Protein AF-A0A4R1QYF8-F1 (afdb_monomer_lite)

Organism: NCBI:txid1650663

Foldseek 3Di:
DPQDVVLVVVLVVQVVVDPDDPVGCLAVSVVVSCCVRVVQQWKKKWAAPLVRHGAWMQTPVGIDGDDPPPLCVVCVVQPQQSVVLLVVLQVVQAAQPDPDKDKDWVCVRAPPVCQQVGSVQVSCCVPPVFRIWMWIAHHNSSRIIMIRTHHPPVVPPPPDD

Sequence (161 aa):
MKADTACQARFFSEMSEHQILAREFFSTVLLDSLHKNFGWEKAVISYFDTKGKFLSWTSWRGILLDCKEHPYRKFAENDIVRYKIYNEAVKTGLTYFNVTPQLYKATDIITAVDYEQSAHVKFLEENFNAHYSMTLAFGINAYIQVSFLKTKSANKKSTGN

Secondary structure (DSSP, 8-state):
----HHHHHHHHHHHHS----HHHHSSHHHHHHHHHHH----EEEEEE-TT--EEEEEETTEEEE--TT-HHHHHGGG-HHHHHHHHHHHHHT--TT--S-EEEEHHHHS-HHHHTTSHHHHHHHHHHS--EEEEEEESGGG-EEEEEEE-GGGGTTSS--

Structure (mmCIF, N/CA/C/O backbone):
data_AF-A0A4R1QYF8-F1
#
_entry.id   AF-A0A4R1QYF8-F1
#
loop_
_atom_site.group_PDB
_atom_site.id
_atom_site.type_symbol
_atom_site.label_atom_id
_atom_site.label_alt_id
_atom_site.label_comp_id
_atom_site.label_asym_id
_atom_site.label_entity_id
_atom_site.label_seq_id
_atom_site.pdbx_PDB_ins_code
_atom_site.Cartn_x
_atom_site.Cartn_y
_atom_site.Cartn_z
_atom_site.occupancy
_atom_site.B_iso_or_equiv
_atom_site.auth_seq_id
_atom_site.auth_comp_id
_atom_site.auth_asym_id
_atom_site.auth_atom_id
_atom_site.pdbx_PDB_model_num
ATOM 1 N N . MET A 1 1 ? -18.131 2.351 -12.045 1.00 35.6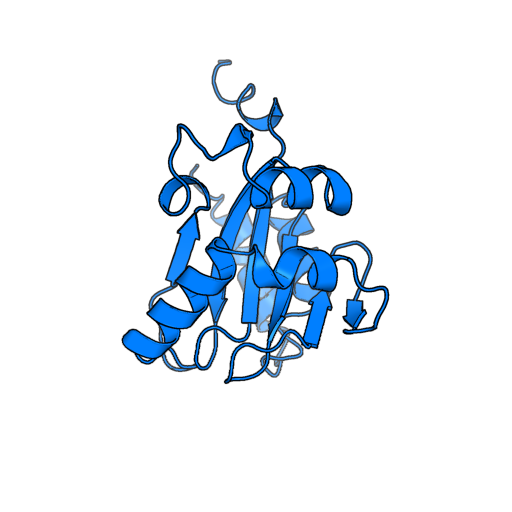6 1 MET A N 1
ATOM 2 C CA . MET A 1 1 ? -17.524 3.620 -12.502 1.00 35.66 1 MET A CA 1
ATOM 3 C C . MET A 1 1 ? -16.926 3.360 -13.878 1.00 35.66 1 MET A C 1
ATOM 5 O O . MET A 1 1 ? -15.979 2.589 -13.952 1.00 35.66 1 MET A O 1
ATOM 9 N N . LYS A 1 2 ? -17.515 3.883 -14.963 1.00 33.47 2 LYS A N 1
ATOM 10 C CA . LYS A 1 2 ? -16.852 3.883 -16.277 1.00 33.47 2 LYS A CA 1
ATOM 11 C C . LYS A 1 2 ? -15.816 5.003 -16.221 1.00 33.47 2 LYS A C 1
ATOM 13 O O . LYS A 1 2 ? -16.198 6.151 -16.033 1.00 33.47 2 LYS A O 1
ATOM 18 N N . ALA A 1 3 ? -14.534 4.660 -16.252 1.00 43.44 3 ALA A N 1
ATOM 19 C CA . ALA A 1 3 ? -13.496 5.665 -16.418 1.00 43.44 3 ALA A CA 1
ATOM 20 C C . ALA A 1 3 ? -13.699 6.336 -17.784 1.00 43.44 3 ALA A C 1
ATOM 22 O O . ALA A 1 3 ? -13.957 5.650 -18.772 1.00 43.44 3 ALA A O 1
ATOM 23 N N . ASP A 1 4 ? -13.668 7.663 -17.802 1.00 60.78 4 ASP A N 1
ATOM 24 C CA . ASP A 1 4 ? -13.917 8.467 -18.993 1.00 60.78 4 ASP A CA 1
ATOM 25 C C . ASP A 1 4 ? -12.803 8.210 -20.024 1.00 60.78 4 ASP A C 1
ATOM 27 O O . ASP A 1 4 ? -11.617 8.365 -19.719 1.00 60.78 4 ASP A O 1
ATOM 31 N N . THR A 1 5 ? -13.153 7.756 -21.229 1.00 64.44 5 THR A N 1
ATOM 32 C CA . THR A 1 5 ? -12.191 7.294 -22.247 1.00 64.44 5 THR A CA 1
ATOM 33 C C . THR A 1 5 ? -11.185 8.390 -22.621 1.00 64.44 5 THR A C 1
ATOM 35 O O . THR A 1 5 ? -10.025 8.107 -22.917 1.00 64.44 5 THR A O 1
ATOM 38 N N . ALA A 1 6 ? -11.603 9.658 -22.534 1.00 66.06 6 ALA A N 1
ATOM 39 C CA . ALA A 1 6 ? -10.751 10.820 -22.775 1.00 66.06 6 ALA A CA 1
ATOM 40 C C . ALA A 1 6 ? -9.676 11.009 -21.690 1.00 66.06 6 ALA A C 1
ATOM 42 O O . ALA A 1 6 ? -8.529 11.335 -21.992 1.00 66.06 6 ALA A O 1
ATOM 43 N N . CYS A 1 7 ? -10.032 10.761 -20.429 1.00 50.16 7 CYS A N 1
ATOM 44 C CA . CYS A 1 7 ? -9.123 10.831 -19.288 1.00 50.16 7 CYS A CA 1
ATOM 45 C C . CYS A 1 7 ? -8.037 9.747 -19.376 1.00 50.16 7 CYS A C 1
ATOM 47 O O . CYS A 1 7 ? -6.852 10.029 -19.203 1.00 50.16 7 CYS A O 1
ATOM 49 N N . GLN A 1 8 ? -8.432 8.523 -19.740 1.00 59.69 8 GLN A N 1
ATOM 50 C CA . GLN A 1 8 ? -7.490 7.431 -19.986 1.00 59.69 8 GLN A CA 1
ATOM 51 C C . GLN A 1 8 ? -6.538 7.758 -21.141 1.00 59.69 8 GLN A C 1
ATOM 53 O O . GLN A 1 8 ? -5.328 7.625 -20.983 1.00 59.69 8 GLN A O 1
ATOM 58 N N . ALA A 1 9 ? -7.062 8.231 -22.278 1.00 67.00 9 ALA A N 1
ATOM 59 C CA . ALA A 1 9 ? -6.247 8.592 -23.437 1.00 67.00 9 ALA A CA 1
ATOM 60 C C . ALA A 1 9 ? -5.231 9.700 -23.112 1.00 67.00 9 ALA A C 1
ATOM 62 O O . ALA A 1 9 ? -4.069 9.604 -23.501 1.00 67.00 9 ALA A O 1
ATOM 63 N N . ARG A 1 10 ? -5.645 10.715 -22.343 1.00 66.00 10 ARG A N 1
ATOM 64 C CA . ARG A 1 10 ? -4.761 11.796 -21.894 1.00 66.00 10 ARG A CA 1
ATOM 65 C C . ARG A 1 10 ? -3.663 11.290 -20.964 1.00 66.00 10 ARG A C 1
ATOM 67 O O . ARG A 1 10 ? -2.506 11.628 -21.181 1.00 66.00 10 ARG A O 1
ATOM 74 N N . PHE A 1 11 ? -4.010 10.456 -19.984 1.00 62.56 11 PHE A N 1
ATOM 75 C CA . PHE A 1 11 ? -3.032 9.823 -19.100 1.00 62.56 11 PHE A CA 1
ATOM 76 C C . PHE A 1 11 ? -2.001 9.013 -19.898 1.00 62.56 11 PHE A C 1
ATOM 78 O O . PHE A 1 11 ? -0.804 9.206 -19.718 1.00 62.56 11 PHE A O 1
ATOM 85 N N . PHE A 1 12 ? -2.440 8.153 -20.823 1.00 64.38 12 PHE A N 1
ATOM 86 C CA . PHE A 1 12 ? -1.517 7.359 -21.641 1.00 64.38 12 PHE A CA 1
ATOM 87 C C . PHE A 1 12 ? -0.641 8.223 -22.550 1.00 64.38 12 PHE A C 1
ATOM 89 O O . PHE A 1 12 ? 0.540 7.922 -22.685 1.00 64.38 12 PHE A O 1
ATOM 96 N N . SER A 1 13 ? -1.178 9.306 -23.121 1.00 63.56 13 SER A N 1
ATOM 97 C CA . SER A 1 13 ? -0.391 10.266 -23.903 1.00 63.56 13 SER A CA 1
ATOM 98 C C . SER A 1 13 ? 0.681 10.933 -23.039 1.00 63.56 13 SER A C 1
ATOM 100 O O . SER A 1 13 ? 1.857 10.868 -23.388 1.00 63.56 13 SER A O 1
ATOM 102 N N . GLU A 1 14 ? 0.297 11.481 -21.879 1.00 64.38 14 GLU A N 1
ATOM 103 C CA . GLU A 1 14 ? 1.219 12.111 -20.922 1.00 64.38 14 GLU A CA 1
ATOM 104 C C . GLU A 1 14 ? 2.306 11.120 -20.474 1.00 64.38 14 GLU A C 1
ATOM 106 O O . GLU A 1 14 ? 3.479 11.472 -20.440 1.00 64.38 14 GLU A O 1
ATOM 111 N N . MET A 1 15 ? 1.954 9.862 -20.194 1.00 64.69 15 MET A N 1
ATOM 112 C CA . MET A 1 15 ? 2.921 8.826 -19.814 1.00 64.69 15 MET A CA 1
ATOM 113 C C . MET A 1 15 ? 3.792 8.343 -20.985 1.00 64.69 15 MET A C 1
ATOM 115 O O . MET A 1 15 ? 4.913 7.906 -20.753 1.00 64.69 15 MET A O 1
ATOM 119 N N . SER A 1 16 ? 3.314 8.411 -22.231 1.00 58.72 16 SER A N 1
ATOM 120 C CA . SER A 1 16 ? 4.072 7.970 -23.415 1.00 58.72 16 SER A CA 1
ATOM 121 C C . SER A 1 16 ? 5.167 8.949 -23.842 1.00 58.72 16 SER A C 1
ATOM 123 O O . SER A 1 16 ? 6.197 8.526 -24.362 1.00 58.72 16 SER A O 1
ATOM 125 N N . GLU A 1 17 ? 4.977 10.246 -23.577 1.00 60.31 17 GLU A N 1
ATOM 126 C CA . GLU A 1 17 ? 5.995 11.288 -23.797 1.00 60.31 17 GLU A CA 1
ATOM 127 C C . GLU A 1 17 ? 7.201 11.120 -22.865 1.00 60.31 17 GLU A C 1
ATOM 129 O O . GLU A 1 17 ? 8.295 11.626 -23.112 1.00 60.31 17 GLU A O 1
ATOM 134 N N . HIS A 1 18 ? 7.003 10.362 -21.797 1.00 59.06 18 HIS A N 1
ATOM 135 C CA . HIS A 1 18 ? 7.962 10.112 -20.756 1.00 59.06 18 HIS A CA 1
ATOM 136 C C . HIS A 1 18 ? 8.634 8.738 -20.987 1.00 59.06 18 HIS A C 1
ATOM 138 O O . HIS A 1 18 ? 8.145 7.701 -20.541 1.00 59.06 18 HIS A O 1
ATOM 144 N N . GLN A 1 19 ? 9.781 8.693 -21.679 1.00 48.06 19 GLN A N 1
ATOM 145 C CA . GLN A 1 19 ? 10.634 7.492 -21.692 1.00 48.06 19 GLN A CA 1
ATOM 146 C C . GLN A 1 19 ? 11.305 7.338 -20.325 1.00 48.06 19 GLN A C 1
ATOM 148 O O . GLN A 1 19 ? 12.360 7.926 -20.093 1.00 48.06 19 GLN A O 1
ATOM 153 N N . ILE A 1 20 ? 10.689 6.584 -19.409 1.00 54.72 20 ILE A N 1
ATOM 154 C CA . ILE A 1 20 ? 11.172 6.510 -18.028 1.00 54.72 20 ILE A CA 1
ATOM 155 C C . ILE A 1 20 ? 11.542 5.095 -17.566 1.00 54.72 20 ILE A C 1
ATOM 157 O O . ILE A 1 20 ? 10.816 4.129 -17.794 1.00 54.72 20 ILE A O 1
ATOM 161 N N . LEU A 1 21 ? 12.653 4.981 -16.828 1.00 57.31 21 LEU A N 1
ATOM 162 C CA . LEU A 1 21 ? 12.956 3.812 -16.000 1.00 57.31 21 LEU A CA 1
ATOM 163 C C . LEU A 1 21 ? 11.883 3.633 -14.905 1.00 57.31 21 LEU A C 1
ATOM 165 O O . LEU A 1 21 ? 11.302 4.599 -14.419 1.00 57.31 21 LEU A O 1
ATOM 169 N N . ALA A 1 22 ? 11.639 2.402 -14.440 1.00 55.56 22 ALA A N 1
ATOM 170 C CA . ALA A 1 22 ? 10.560 2.106 -13.480 1.00 55.56 22 ALA A CA 1
ATOM 171 C C . ALA A 1 22 ? 10.576 2.989 -12.209 1.00 55.56 22 ALA A C 1
ATOM 173 O O . ALA A 1 22 ? 9.527 3.418 -11.740 1.00 55.56 22 ALA A O 1
ATOM 174 N N . ARG A 1 23 ? 11.763 3.322 -11.679 1.00 55.38 23 ARG A N 1
ATOM 175 C CA . ARG A 1 23 ? 11.940 4.192 -10.489 1.00 55.38 23 ARG A CA 1
ATOM 176 C C . ARG A 1 23 ? 11.431 5.628 -10.677 1.00 55.38 23 ARG A C 1
ATOM 178 O O . ARG A 1 23 ? 11.261 6.378 -9.729 1.00 55.38 23 ARG A O 1
ATOM 185 N N . GLU A 1 24 ? 11.294 6.017 -11.923 1.00 61.03 24 GLU A N 1
ATOM 186 C CA . GLU A 1 24 ? 11.178 7.385 -12.393 1.00 61.03 24 GLU A CA 1
ATOM 187 C C . GLU A 1 24 ? 9.745 7.509 -12.986 1.00 61.03 24 GLU A C 1
ATOM 189 O O . GLU A 1 24 ? 9.099 8.543 -12.815 1.00 61.03 24 GLU A O 1
ATOM 194 N N . PHE A 1 25 ? 9.167 6.394 -13.474 1.00 64.69 25 PHE A N 1
ATOM 195 C CA . PHE A 1 25 ? 7.723 6.197 -13.665 1.00 64.69 25 PHE A CA 1
ATOM 196 C C . PHE A 1 25 ? 6.937 6.230 -12.345 1.00 64.69 25 PHE A C 1
ATOM 198 O O . PHE A 1 25 ? 5.965 6.964 -12.235 1.00 64.69 25 PHE A O 1
ATOM 205 N N . PHE A 1 26 ? 7.346 5.492 -11.309 1.00 65.62 26 PHE A N 1
ATOM 206 C CA . PHE A 1 26 ? 6.633 5.452 -10.020 1.00 65.62 26 PHE A CA 1
ATOM 207 C C . PHE A 1 26 ? 6.977 6.648 -9.105 1.00 65.62 26 PHE A C 1
ATOM 209 O O . PHE A 1 26 ? 7.324 6.504 -7.935 1.00 65.62 26 PHE A O 1
ATOM 216 N N . SER A 1 27 ? 6.895 7.860 -9.635 1.00 68.31 27 SER A N 1
ATOM 217 C CA . SER A 1 27 ? 7.317 9.086 -8.952 1.00 68.31 27 SER A CA 1
ATOM 218 C C . SER A 1 27 ? 6.140 10.004 -8.610 1.00 68.31 27 SER A C 1
ATOM 220 O O . SER A 1 27 ? 4.971 9.672 -8.825 1.00 68.31 27 SER A O 1
ATOM 222 N N . THR A 1 28 ? 6.446 11.194 -8.088 1.00 67.56 28 THR A N 1
ATOM 223 C CA . THR A 1 28 ? 5.459 12.271 -7.924 1.00 67.56 28 THR A CA 1
ATOM 224 C C . THR A 1 28 ? 4.788 12.635 -9.249 1.00 67.56 28 THR A C 1
ATOM 226 O O . THR A 1 28 ? 3.611 12.956 -9.236 1.00 67.56 28 THR A O 1
ATOM 229 N N . VAL A 1 29 ? 5.466 12.474 -10.394 1.00 70.62 29 VAL A N 1
ATOM 230 C CA . VAL A 1 29 ? 4.891 12.722 -11.730 1.00 70.62 29 VAL A CA 1
ATOM 231 C C . VAL A 1 29 ? 3.693 11.811 -12.007 1.00 70.62 29 VAL A C 1
ATOM 233 O O . VAL A 1 29 ? 2.661 12.265 -12.501 1.00 70.62 29 VAL A O 1
ATOM 236 N N . LEU A 1 30 ? 3.791 10.529 -11.641 1.00 74.25 30 LEU A N 1
ATOM 237 C CA . LEU A 1 30 ? 2.667 9.602 -11.755 1.00 74.25 30 LEU A CA 1
ATOM 238 C C . LEU A 1 30 ? 1.537 9.997 -10.807 1.00 74.25 30 LEU A C 1
ATOM 240 O O . LEU A 1 30 ? 0.380 9.981 -11.215 1.00 74.25 30 LEU A O 1
ATOM 244 N N . LEU A 1 31 ? 1.851 10.371 -9.565 1.00 76.06 31 LEU A N 1
ATOM 245 C CA . LEU A 1 31 ? 0.839 10.833 -8.610 1.00 76.06 31 LEU A CA 1
ATOM 246 C C . LEU A 1 31 ? 0.109 12.083 -9.112 1.00 76.06 31 LEU A C 1
ATOM 248 O O . LEU A 1 31 ? -1.117 12.136 -9.044 1.00 76.06 31 LEU A O 1
ATOM 252 N N . ASP A 1 32 ? 0.839 13.039 -9.679 1.00 74.56 32 ASP A N 1
ATOM 253 C CA . ASP A 1 32 ? 0.286 14.273 -10.230 1.00 74.56 32 ASP A CA 1
ATOM 254 C C . ASP A 1 32 ? -0.590 13.988 -11.452 1.00 74.56 32 ASP A C 1
ATOM 256 O O . ASP A 1 32 ? -1.689 14.531 -11.568 1.00 74.56 32 ASP A O 1
ATOM 260 N N . SER A 1 33 ? -0.165 13.081 -12.338 1.00 72.62 33 SER A N 1
ATOM 261 C CA . SER A 1 33 ? -0.980 12.665 -13.481 1.00 72.62 33 SER A CA 1
ATOM 262 C C . SER A 1 33 ? -2.224 11.884 -13.039 1.00 72.62 33 SER A C 1
ATOM 264 O O . SER A 1 33 ? -3.311 12.103 -13.576 1.00 72.62 33 SER A O 1
ATOM 266 N N . LEU A 1 34 ? -2.122 11.040 -12.007 1.00 74.94 34 LEU A N 1
ATOM 267 C CA . LEU A 1 34 ? -3.271 10.348 -11.417 1.00 74.94 34 LEU A CA 1
ATOM 268 C C . LEU A 1 34 ? -4.261 11.326 -10.777 1.00 74.94 34 LEU A C 1
ATOM 270 O O . LEU A 1 34 ? -5.473 11.181 -10.947 1.00 74.94 34 LEU A O 1
ATOM 274 N N . HIS A 1 35 ? -3.759 12.338 -10.074 1.00 74.75 35 HIS A N 1
ATOM 275 C CA . HIS A 1 35 ? -4.578 13.394 -9.496 1.00 74.75 35 HIS A CA 1
ATOM 276 C C . HIS A 1 35 ? -5.273 14.219 -10.587 1.00 74.75 35 HIS A C 1
ATOM 278 O O . HIS A 1 35 ? -6.494 14.361 -10.568 1.00 74.75 35 HIS A O 1
ATOM 284 N N . LYS A 1 36 ? -4.516 14.698 -11.578 1.00 74.00 36 LYS A N 1
ATOM 285 C CA . LYS A 1 36 ? -5.002 15.547 -12.674 1.00 74.00 36 LYS A CA 1
ATOM 286 C C . LYS A 1 36 ? -6.035 14.851 -13.554 1.00 74.00 36 LYS A C 1
ATOM 288 O O . LYS A 1 36 ? -7.000 15.483 -13.976 1.00 74.00 36 LYS A O 1
ATOM 293 N N . ASN A 1 37 ? -5.823 13.572 -13.853 1.00 66.88 37 ASN A N 1
ATOM 294 C CA . ASN A 1 37 ? -6.686 12.831 -14.763 1.00 66.88 37 ASN A CA 1
ATOM 295 C C . ASN A 1 37 ? -7.847 12.166 -14.003 1.00 66.88 37 ASN A C 1
ATOM 297 O O . ASN A 1 37 ? -9.000 12.328 -14.396 1.00 66.88 37 ASN A O 1
ATOM 301 N N . PHE A 1 38 ? -7.593 11.485 -12.884 1.00 64.50 38 PHE A N 1
ATOM 302 C CA . PHE A 1 38 ? -8.607 10.666 -12.200 1.00 64.50 38 PHE A CA 1
ATOM 303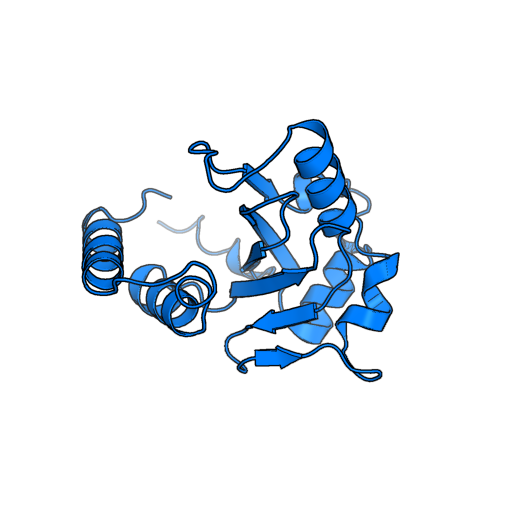 C C . PHE A 1 38 ? -9.169 11.289 -10.915 1.00 64.50 38 PHE A C 1
ATOM 305 O O . PHE A 1 38 ? -10.023 10.680 -10.267 1.00 64.50 38 PHE A O 1
ATOM 312 N N . GLY A 1 39 ? -8.709 12.482 -10.520 1.00 62.50 39 GLY A N 1
ATOM 313 C CA . GLY A 1 39 ? -9.139 13.140 -9.282 1.00 62.50 39 GLY A CA 1
ATOM 314 C C . GLY A 1 39 ? -8.715 12.383 -8.020 1.00 62.50 39 GLY A C 1
ATOM 315 O O . GLY A 1 39 ? -9.315 12.552 -6.959 1.00 62.50 39 GLY A O 1
ATOM 316 N N . TRP A 1 40 ? -7.717 11.499 -8.114 1.00 65.75 40 TRP A N 1
ATOM 317 C CA . TRP A 1 40 ? -7.233 10.724 -6.975 1.00 65.75 40 TRP A CA 1
ATOM 318 C C . TRP A 1 40 ? -6.304 11.573 -6.114 1.00 65.75 40 TRP A C 1
ATOM 320 O O . TRP A 1 40 ? -5.096 11.605 -6.304 1.00 65.75 40 TRP A O 1
ATOM 330 N N . GLU A 1 41 ? -6.896 12.271 -5.148 1.00 68.25 41 GLU A N 1
ATOM 331 C CA . GLU A 1 41 ? -6.192 13.166 -4.218 1.00 68.25 41 GLU A CA 1
ATOM 332 C C . GLU A 1 41 ? -5.230 12.444 -3.265 1.00 68.25 41 GLU A C 1
ATOM 334 O O . GLU A 1 41 ? -4.330 13.067 -2.707 1.00 68.25 41 GLU A O 1
ATOM 339 N N . LYS A 1 42 ? -5.425 11.139 -3.034 1.00 81.75 42 LYS A N 1
ATOM 340 C CA . LYS A 1 42 ? -4.694 10.388 -2.008 1.00 81.75 42 LYS A CA 1
ATOM 341 C C . LYS A 1 42 ? -4.173 9.072 -2.559 1.00 81.75 42 LYS A C 1
ATOM 343 O O . LYS A 1 42 ? -4.770 8.021 -2.347 1.00 81.75 42 LYS A O 1
ATOM 348 N N . ALA A 1 43 ? -3.056 9.137 -3.269 1.00 88.56 43 ALA A N 1
ATOM 349 C CA . ALA A 1 43 ? -2.287 7.963 -3.653 1.00 88.56 43 ALA A CA 1
ATOM 350 C C . ALA A 1 43 ? -0.908 7.983 -2.980 1.00 88.56 43 ALA A C 1
ATOM 352 O O . ALA A 1 43 ? -0.315 9.044 -2.767 1.00 88.56 43 ALA A O 1
ATOM 353 N N . VAL A 1 44 ? -0.431 6.798 -2.605 1.00 92.19 44 VAL A N 1
ATOM 354 C CA . VAL A 1 44 ? 0.859 6.587 -1.942 1.00 92.19 44 VAL A CA 1
ATOM 355 C C . VAL A 1 44 ? 1.593 5.465 -2.659 1.00 92.19 44 VAL A C 1
ATOM 357 O O . VAL A 1 44 ? 1.046 4.379 -2.834 1.00 92.19 44 VAL A O 1
ATOM 360 N N . ILE A 1 45 ? 2.829 5.723 -3.068 1.00 91.81 45 ILE A N 1
ATOM 361 C CA . ILE A 1 45 ? 3.725 4.729 -3.657 1.00 91.81 45 ILE A CA 1
ATOM 362 C C . ILE A 1 45 ? 4.683 4.278 -2.565 1.00 91.81 45 ILE A C 1
ATOM 364 O O . ILE A 1 45 ? 5.506 5.068 -2.114 1.00 91.81 45 ILE A O 1
ATOM 368 N N . SER A 1 46 ? 4.587 3.027 -2.142 1.00 93.88 46 SER A N 1
ATOM 369 C CA . SER A 1 46 ? 5.493 2.425 -1.168 1.00 93.88 46 SER A CA 1
ATOM 370 C C . SER A 1 46 ? 6.549 1.590 -1.880 1.00 93.88 46 SER A C 1
ATOM 372 O O . SER A 1 46 ? 6.230 0.785 -2.758 1.00 93.88 46 SER A O 1
ATOM 374 N N . TYR A 1 47 ? 7.798 1.771 -1.466 1.00 92.25 47 TYR A N 1
ATOM 375 C CA . TYR A 1 47 ? 8.960 1.058 -1.968 1.00 92.25 47 TYR A CA 1
ATOM 376 C C . TYR A 1 47 ? 9.536 0.142 -0.899 1.00 92.25 47 TYR A C 1
ATOM 378 O O . TYR A 1 47 ? 9.795 0.547 0.239 1.00 92.25 47 TYR A O 1
ATOM 386 N N . PHE A 1 48 ? 9.796 -1.089 -1.309 1.00 93.19 48 PHE A N 1
ATOM 387 C CA . PHE A 1 48 ? 10.433 -2.124 -0.519 1.00 93.19 48 PHE A CA 1
ATOM 388 C C . PHE A 1 48 ? 11.654 -2.670 -1.265 1.00 93.19 48 PHE A C 1
ATOM 390 O O . PHE A 1 48 ? 11.840 -2.409 -2.453 1.00 93.19 48 PHE A O 1
ATOM 397 N N . ASP A 1 49 ? 12.499 -3.435 -0.582 1.00 89.12 49 ASP A N 1
ATOM 398 C CA . ASP A 1 49 ? 13.453 -4.312 -1.255 1.00 89.12 49 ASP A CA 1
ATOM 399 C C . ASP A 1 49 ? 12.781 -5.631 -1.684 1.00 89.12 49 ASP A C 1
ATOM 401 O O . ASP A 1 49 ? 11.624 -5.911 -1.362 1.00 89.12 49 ASP A O 1
ATOM 405 N N . THR A 1 50 ? 13.513 -6.482 -2.405 1.00 84.94 50 THR A N 1
ATOM 406 C CA . THR A 1 50 ? 13.000 -7.777 -2.888 1.00 84.94 50 THR A CA 1
ATOM 407 C C . THR A 1 50 ? 12.746 -8.800 -1.776 1.00 84.94 50 THR A C 1
ATOM 409 O O . THR A 1 50 ? 12.129 -9.834 -2.036 1.00 84.94 50 THR A O 1
ATOM 412 N N . LYS A 1 51 ? 13.198 -8.516 -0.547 1.00 90.19 51 LYS A N 1
ATOM 413 C CA . LYS A 1 51 ? 12.921 -9.280 0.679 1.00 90.19 51 LYS A CA 1
ATOM 414 C C . LYS A 1 51 ? 11.781 -8.652 1.489 1.00 90.19 51 LYS A C 1
ATOM 416 O O . LYS A 1 51 ? 11.428 -9.151 2.558 1.00 90.19 51 LYS A O 1
ATOM 421 N N . GLY A 1 52 ? 11.205 -7.560 0.990 1.00 87.12 52 GLY A N 1
ATOM 422 C CA . GLY A 1 52 ? 10.078 -6.879 1.586 1.00 87.12 52 GLY A CA 1
ATOM 423 C C . GLY A 1 52 ? 10.422 -5.888 2.706 1.00 87.12 52 GLY A C 1
ATOM 424 O O . GLY A 1 52 ? 9.525 -5.437 3.418 1.00 87.12 52 GLY A O 1
ATOM 425 N N . LYS A 1 53 ? 11.691 -5.518 2.886 1.00 92.06 53 LYS A N 1
ATOM 426 C CA . LYS A 1 53 ? 12.076 -4.452 3.818 1.00 92.06 53 LYS A CA 1
ATOM 427 C C . LYS A 1 53 ? 11.638 -3.099 3.265 1.00 92.06 53 LYS A C 1
ATOM 429 O O . LYS A 1 53 ? 11.902 -2.805 2.107 1.00 92.06 53 LYS A O 1
ATOM 434 N N . PHE A 1 54 ? 11.008 -2.267 4.089 1.00 94.69 54 PHE A N 1
ATOM 435 C CA . PHE A 1 54 ? 10.614 -0.911 3.697 1.00 94.69 54 PHE A CA 1
ATOM 436 C C . PHE A 1 54 ? 11.831 -0.028 3.405 1.00 94.69 54 PHE A C 1
ATOM 438 O O . PHE A 1 54 ? 12.813 -0.066 4.148 1.00 94.69 54 PHE A O 1
ATOM 445 N N . LEU A 1 55 ? 11.750 0.759 2.331 1.00 92.25 55 LEU A N 1
ATOM 446 C CA . LEU A 1 55 ? 12.809 1.670 1.895 1.00 92.25 55 LEU A CA 1
ATOM 447 C C . LEU A 1 55 ? 12.345 3.124 1.885 1.00 92.25 55 LEU A C 1
ATOM 449 O O . LEU A 1 55 ? 13.086 4.006 2.314 1.00 92.25 55 LEU A O 1
ATOM 453 N N . SER A 1 56 ? 11.147 3.386 1.370 1.00 90.25 56 SER A N 1
ATOM 454 C CA . SER A 1 56 ? 10.584 4.732 1.292 1.00 90.25 56 SER A CA 1
ATOM 455 C C . SER A 1 56 ? 9.113 4.689 0.910 1.00 90.25 56 SER A C 1
ATOM 457 O O . SER A 1 56 ? 8.589 3.670 0.456 1.00 90.25 56 SER A O 1
ATOM 459 N N . TRP A 1 57 ? 8.450 5.832 1.032 1.00 93.25 57 TRP A N 1
ATOM 460 C CA . TRP A 1 57 ? 7.214 6.075 0.309 1.00 93.25 57 TRP A CA 1
ATOM 461 C C . TRP A 1 57 ? 7.233 7.421 -0.411 1.00 93.25 57 TRP A C 1
ATOM 463 O O . TRP A 1 57 ? 8.047 8.300 -0.128 1.00 93.25 57 TRP A O 1
ATOM 473 N N . THR A 1 58 ? 6.321 7.584 -1.355 1.00 89.19 58 THR A N 1
ATOM 474 C CA . THR A 1 58 ? 6.057 8.839 -2.054 1.00 89.19 58 THR A CA 1
ATOM 475 C C . THR A 1 58 ? 4.570 9.122 -1.968 1.00 89.19 58 THR A C 1
ATOM 477 O O . THR A 1 58 ? 3.752 8.259 -2.275 1.00 89.19 58 THR A O 1
ATOM 480 N N . SER A 1 59 ? 4.215 10.323 -1.535 1.00 88.94 59 SER A N 1
ATOM 481 C CA . SER A 1 59 ? 2.830 10.797 -1.459 1.00 88.94 59 SER A CA 1
ATOM 482 C C . SER A 1 59 ? 2.740 12.216 -2.020 1.00 88.94 59 SER A C 1
ATOM 484 O O . SER A 1 59 ? 3.748 12.787 -2.435 1.00 88.94 59 SER A O 1
ATOM 486 N N . TRP A 1 60 ? 1.561 12.835 -1.952 1.00 81.62 60 TRP A N 1
ATOM 487 C CA . TRP A 1 60 ? 1.380 14.258 -2.274 1.00 81.62 60 TRP A CA 1
ATOM 488 C C . TRP A 1 60 ? 2.212 15.203 -1.387 1.00 81.62 60 TRP A C 1
ATOM 490 O O . TRP A 1 60 ? 2.384 16.370 -1.717 1.00 81.62 60 TRP A O 1
ATOM 500 N N . ARG A 1 61 ? 2.735 14.717 -0.251 1.00 83.88 61 ARG A N 1
ATOM 501 C CA . ARG A 1 61 ? 3.669 15.460 0.615 1.00 83.88 61 ARG A CA 1
ATOM 502 C C . ARG A 1 61 ? 5.134 15.325 0.175 1.00 83.88 61 ARG A C 1
ATOM 504 O O . ARG A 1 61 ? 6.015 15.837 0.857 1.00 83.88 61 ARG A O 1
ATOM 511 N N . GLY A 1 62 ? 5.399 14.618 -0.924 1.00 82.56 62 GLY A N 1
ATOM 512 C CA . GLY A 1 62 ? 6.738 14.289 -1.403 1.00 82.56 62 GLY A CA 1
ATOM 513 C C . GLY A 1 62 ? 7.223 12.909 -0.953 1.00 82.56 62 GLY A C 1
ATOM 514 O O . GLY A 1 62 ? 6.443 12.052 -0.517 1.00 82.56 62 GLY A O 1
ATOM 515 N N . ILE A 1 63 ? 8.530 12.695 -1.108 1.00 86.56 63 ILE A N 1
ATOM 516 C CA . ILE A 1 63 ? 9.221 11.441 -0.790 1.00 86.56 63 ILE A CA 1
ATOM 517 C C . ILE A 1 63 ? 9.660 11.462 0.676 1.00 86.56 63 ILE A C 1
ATOM 519 O O . ILE A 1 63 ? 10.268 12.430 1.127 1.00 86.56 63 ILE A O 1
ATOM 523 N N . LEU A 1 64 ? 9.411 10.371 1.400 1.00 90.00 64 LEU A N 1
ATOM 524 C CA . LEU A 1 64 ? 9.963 10.141 2.735 1.00 90.00 64 LEU A CA 1
ATOM 525 C C . LEU A 1 64 ? 10.741 8.824 2.722 1.00 90.00 64 LEU A C 1
ATOM 527 O O . LEU A 1 64 ? 10.190 7.770 2.400 1.00 90.00 64 LEU A O 1
ATOM 531 N N . LEU A 1 65 ? 12.033 8.902 3.027 1.00 89.56 65 LEU A N 1
ATOM 532 C CA . LEU A 1 65 ? 12.926 7.745 3.100 1.00 89.56 65 LEU A CA 1
ATOM 533 C C . LEU A 1 65 ? 12.814 7.062 4.466 1.00 89.56 65 LEU A C 1
ATOM 535 O O . LEU A 1 65 ? 12.511 7.720 5.460 1.00 89.56 65 LEU A O 1
ATOM 539 N N . ASP A 1 66 ? 13.099 5.760 4.523 1.00 90.19 66 ASP A N 1
ATOM 540 C CA . ASP A 1 66 ? 13.150 5.016 5.781 1.00 90.19 66 ASP A CA 1
ATOM 541 C C . ASP A 1 66 ? 14.147 5.658 6.762 1.00 90.19 66 ASP A C 1
ATOM 543 O O . ASP A 1 66 ? 15.344 5.777 6.496 1.00 90.19 66 ASP A O 1
ATOM 547 N N . CYS A 1 67 ? 13.636 6.052 7.925 1.00 90.44 67 CYS A N 1
ATOM 548 C CA . CYS A 1 67 ? 14.389 6.583 9.054 1.00 90.44 67 CYS A CA 1
ATOM 549 C C . CYS A 1 67 ? 13.748 6.104 10.365 1.00 90.44 67 CYS A C 1
ATOM 551 O O . CYS A 1 67 ? 12.666 5.513 10.365 1.00 90.44 67 CYS A O 1
ATOM 553 N N . LYS A 1 68 ? 14.409 6.329 11.508 1.00 89.12 68 LYS A N 1
ATOM 554 C CA . LYS A 1 68 ? 13.919 5.846 12.814 1.00 89.12 68 LYS A CA 1
ATOM 555 C C . LYS A 1 68 ? 12.543 6.418 13.168 1.00 89.12 68 LYS A C 1
ATOM 557 O O . LYS A 1 68 ? 11.740 5.734 13.794 1.00 89.12 68 LYS A O 1
ATOM 562 N N . GLU A 1 69 ? 12.277 7.640 12.733 1.00 91.50 69 GLU A N 1
ATOM 563 C CA . GLU A 1 69 ? 11.066 8.402 13.016 1.00 91.50 69 GLU A CA 1
ATOM 564 C C . GLU A 1 69 ? 9.962 8.159 11.976 1.00 91.50 69 GLU A C 1
ATOM 566 O O . GLU A 1 69 ? 8.852 8.669 12.134 1.00 91.50 69 GLU A O 1
ATOM 571 N N . HIS A 1 70 ? 10.240 7.382 10.921 1.00 93.31 70 HIS A N 1
ATOM 572 C CA . HIS A 1 70 ? 9.293 7.171 9.835 1.00 93.31 70 HIS A CA 1
ATOM 573 C C . HIS A 1 70 ? 8.009 6.503 10.364 1.00 93.31 70 HIS A C 1
ATOM 575 O O . HIS A 1 70 ? 8.086 5.420 10.955 1.00 93.31 70 HIS A O 1
ATOM 581 N N . PRO A 1 71 ? 6.811 7.073 10.124 1.00 94.38 71 PRO A N 1
ATOM 582 C CA . PRO A 1 71 ? 5.563 6.587 10.723 1.00 94.38 71 PRO A CA 1
ATOM 583 C C . PRO A 1 71 ? 5.265 5.127 10.370 1.00 94.38 71 PRO A C 1
ATOM 585 O O . PRO A 1 71 ? 4.823 4.359 11.221 1.00 94.38 71 PRO A O 1
ATOM 588 N N . TYR A 1 72 ? 5.593 4.713 9.142 1.00 95.44 72 TYR A N 1
ATOM 589 C CA . TYR A 1 72 ? 5.435 3.325 8.711 1.00 95.44 72 TYR A CA 1
ATOM 590 C C . TYR A 1 72 ? 6.212 2.314 9.573 1.00 95.44 72 TYR A C 1
ATOM 592 O O . TYR A 1 72 ? 5.724 1.207 9.751 1.00 95.44 72 TYR A O 1
ATOM 600 N N . ARG A 1 73 ? 7.361 2.654 10.185 1.00 92.62 73 ARG A N 1
ATOM 601 C CA . ARG A 1 73 ? 8.115 1.683 11.009 1.00 92.62 73 ARG A CA 1
ATOM 602 C C . ARG A 1 73 ? 7.318 1.157 12.198 1.00 92.62 73 ARG A C 1
ATOM 604 O O . ARG A 1 73 ? 7.425 -0.019 12.515 1.00 92.62 73 ARG A O 1
ATOM 611 N N . LYS A 1 74 ? 6.511 2.012 12.833 1.00 91.94 74 LYS A N 1
ATOM 612 C CA . LYS A 1 74 ? 5.656 1.625 13.970 1.00 91.94 74 LYS A CA 1
ATOM 613 C C . LYS A 1 74 ? 4.496 0.723 13.543 1.00 91.94 74 LYS A C 1
ATOM 615 O O . LYS A 1 74 ? 3.938 0.004 14.363 1.00 91.94 74 LYS A O 1
ATOM 620 N N . PHE A 1 75 ? 4.129 0.789 12.267 1.00 95.25 75 PHE A N 1
ATOM 621 C CA . PHE A 1 75 ? 3.021 0.043 11.689 1.00 95.25 75 PHE A CA 1
ATOM 622 C C . PHE A 1 75 ? 3.468 -1.227 10.951 1.00 95.25 75 PHE A C 1
ATOM 624 O O . PHE A 1 75 ? 2.700 -2.176 10.888 1.00 95.25 75 PHE A O 1
ATOM 631 N N . ALA A 1 76 ? 4.703 -1.281 10.445 1.00 93.94 76 ALA A N 1
ATOM 632 C CA . ALA A 1 76 ? 5.180 -2.293 9.502 1.00 93.94 76 ALA A CA 1
ATOM 633 C C . ALA A 1 76 ? 4.980 -3.748 9.959 1.00 93.94 76 ALA A C 1
ATOM 635 O O . ALA A 1 76 ? 4.688 -4.608 9.130 1.00 93.94 76 ALA A O 1
ATOM 636 N N . GLU A 1 77 ? 5.122 -4.030 11.256 1.00 92.62 77 GLU A N 1
ATOM 637 C CA . GLU A 1 77 ? 4.904 -5.371 11.822 1.00 92.62 77 GLU A CA 1
ATOM 638 C C . GLU A 1 77 ? 3.419 -5.769 11.861 1.00 92.62 77 GLU A C 1
ATOM 640 O O . GLU A 1 77 ? 3.094 -6.951 11.807 1.00 92.62 77 GLU A O 1
ATOM 645 N N . ASN A 1 78 ? 2.521 -4.783 11.899 1.00 94.31 78 ASN A N 1
ATOM 646 C CA . ASN A 1 78 ? 1.069 -4.956 11.929 1.00 94.31 78 ASN A CA 1
ATOM 647 C C . ASN A 1 78 ? 0.414 -4.773 10.547 1.00 94.31 78 ASN A C 1
ATOM 649 O O . ASN A 1 78 ? -0.811 -4.867 10.431 1.00 94.31 78 ASN A O 1
ATOM 653 N N . ASP A 1 79 ? 1.199 -4.509 9.498 1.00 95.62 79 ASP A N 1
ATOM 654 C CA . ASP A 1 79 ? 0.687 -4.319 8.141 1.00 95.62 79 ASP A CA 1
ATOM 655 C C . ASP A 1 79 ? 0.380 -5.666 7.465 1.00 95.62 79 ASP A C 1
ATOM 657 O O . ASP A 1 79 ? 1.149 -6.217 6.666 1.00 95.62 79 ASP A O 1
ATOM 661 N N . ILE A 1 80 ? -0.792 -6.203 7.801 1.00 95.50 80 ILE A N 1
ATOM 662 C CA . ILE A 1 80 ? -1.309 -7.457 7.245 1.00 95.50 80 ILE A CA 1
ATOM 663 C C . ILE A 1 80 ? -1.624 -7.363 5.747 1.00 95.50 80 ILE A C 1
ATOM 665 O O . ILE A 1 80 ? -1.539 -8.372 5.043 1.00 95.50 80 ILE A O 1
ATOM 669 N N . VAL A 1 81 ? -1.935 -6.166 5.236 1.00 96.56 81 VAL A N 1
ATOM 670 C CA . VAL A 1 81 ? -2.198 -5.941 3.808 1.00 96.56 81 VAL A CA 1
ATOM 671 C C . VAL A 1 81 ? -0.899 -6.099 3.030 1.00 96.56 81 VAL A C 1
ATOM 673 O O . VAL A 1 81 ? -0.817 -6.936 2.130 1.00 96.56 81 VAL A O 1
ATOM 676 N N . ARG A 1 82 ? 0.155 -5.382 3.427 1.00 95.81 82 ARG A N 1
ATOM 677 C CA . ARG A 1 82 ? 1.480 -5.503 2.813 1.00 95.81 82 ARG A CA 1
ATOM 678 C C . ARG A 1 82 ? 2.047 -6.915 2.949 1.00 95.81 82 ARG A C 1
ATOM 680 O O . ARG A 1 82 ? 2.660 -7.409 2.002 1.00 95.81 82 ARG A O 1
ATOM 687 N N . TYR A 1 83 ? 1.839 -7.582 4.089 1.00 95.94 83 TYR A N 1
ATOM 688 C CA . TYR A 1 83 ? 2.265 -8.973 4.286 1.00 95.94 83 TYR A CA 1
ATOM 689 C C . TYR A 1 83 ? 1.598 -9.923 3.281 1.00 95.94 83 TYR A C 1
ATOM 691 O O . TYR A 1 83 ? 2.276 -10.736 2.650 1.00 95.94 83 TYR A O 1
ATOM 699 N N . LYS A 1 84 ? 0.280 -9.797 3.087 1.00 96.75 84 LYS A N 1
ATOM 700 C CA . LYS A 1 84 ? -0.479 -10.586 2.110 1.00 96.75 84 LYS A CA 1
ATOM 701 C C . LYS A 1 84 ? 0.025 -10.352 0.685 1.00 96.75 84 LYS A C 1
ATOM 703 O O . LYS A 1 84 ? 0.338 -11.323 0.000 1.00 96.75 84 LYS A O 1
ATOM 708 N N . ILE A 1 85 ? 0.172 -9.086 0.286 1.00 96.62 85 ILE A N 1
ATOM 709 C CA . ILE A 1 85 ? 0.652 -8.691 -1.048 1.00 96.62 85 ILE A CA 1
ATOM 710 C C . ILE A 1 85 ? 2.033 -9.291 -1.331 1.00 96.62 85 ILE A C 1
ATOM 712 O O . ILE A 1 85 ? 2.234 -9.917 -2.369 1.00 96.62 85 ILE A O 1
ATOM 716 N N . TYR A 1 86 ? 2.978 -9.150 -0.396 1.00 95.94 86 TYR A N 1
ATOM 717 C CA . TYR A 1 86 ? 4.333 -9.680 -0.559 1.00 95.94 86 TYR A CA 1
ATOM 718 C C . TYR A 1 86 ? 4.339 -11.207 -0.716 1.00 95.94 86 TYR A C 1
ATOM 720 O O . TYR A 1 86 ? 4.950 -11.731 -1.644 1.00 95.94 86 TYR A O 1
ATOM 728 N N . ASN A 1 87 ? 3.637 -11.934 0.156 1.00 96.00 87 ASN A N 1
ATOM 729 C CA . ASN A 1 87 ? 3.647 -13.397 0.109 1.00 96.00 87 ASN A CA 1
ATOM 730 C C . ASN A 1 87 ? 2.962 -13.956 -1.139 1.00 96.00 87 ASN A C 1
ATOM 732 O O . ASN A 1 87 ? 3.421 -14.955 -1.691 1.00 96.00 87 ASN A O 1
ATOM 736 N N . GLU A 1 88 ? 1.885 -13.325 -1.609 1.00 95.25 88 GLU A N 1
ATOM 737 C CA . GLU A 1 88 ? 1.254 -13.723 -2.868 1.00 95.25 88 GLU A CA 1
ATOM 738 C C . GLU A 1 88 ? 2.137 -13.407 -4.070 1.00 95.25 88 GLU A C 1
ATOM 740 O O . GLU A 1 88 ? 2.270 -14.249 -4.959 1.00 95.25 88 GLU A O 1
ATOM 745 N N . ALA A 1 89 ? 2.816 -12.261 -4.070 1.00 93.25 89 ALA A N 1
ATOM 746 C CA . ALA A 1 89 ? 3.774 -11.911 -5.109 1.00 93.25 89 ALA A CA 1
ATOM 747 C C . ALA A 1 89 ? 4.950 -12.901 -5.168 1.00 93.25 89 ALA A C 1
ATOM 749 O O . ALA A 1 89 ? 5.308 -13.350 -6.254 1.00 93.25 89 ALA A O 1
ATOM 750 N N . VAL A 1 90 ? 5.494 -13.316 -4.018 1.00 93.69 90 VAL A N 1
ATOM 751 C CA . VAL A 1 90 ? 6.525 -14.367 -3.941 1.00 93.69 90 VAL A CA 1
ATOM 752 C C . VAL A 1 90 ? 5.980 -15.702 -4.452 1.00 93.69 90 VAL A C 1
ATOM 754 O O . VAL A 1 90 ? 6.608 -16.349 -5.286 1.00 93.69 90 VAL A O 1
ATOM 757 N N . LYS A 1 91 ? 4.791 -16.112 -3.994 1.00 93.81 91 LYS A N 1
ATOM 758 C CA . LYS A 1 91 ? 4.173 -17.394 -4.367 1.00 93.81 91 LYS A CA 1
ATOM 759 C C . LYS A 1 91 ? 3.857 -17.485 -5.860 1.00 93.81 91 LYS A C 1
ATOM 761 O O . LYS A 1 91 ? 3.985 -18.553 -6.448 1.00 93.81 91 LYS A O 1
ATOM 766 N N . THR A 1 92 ? 3.405 -16.385 -6.454 1.00 90.38 92 THR A N 1
ATOM 767 C CA . THR A 1 92 ? 3.023 -16.313 -7.872 1.00 90.38 92 THR A CA 1
ATOM 768 C C . THR A 1 92 ? 4.190 -15.960 -8.790 1.00 90.38 92 THR A C 1
ATOM 770 O O . THR A 1 92 ? 4.015 -15.962 -10.006 1.00 90.38 92 THR A O 1
ATOM 773 N N . GLY A 1 93 ? 5.373 -15.675 -8.232 1.00 89.56 93 GLY A N 1
ATOM 774 C CA . GLY A 1 93 ? 6.541 -15.259 -9.000 1.00 89.56 93 GLY A CA 1
ATOM 775 C C . GLY A 1 93 ? 6.306 -13.941 -9.736 1.00 89.56 93 GLY A C 1
ATOM 776 O O . GLY A 1 93 ? 6.632 -13.837 -10.916 1.00 89.56 93 GLY A O 1
ATOM 777 N N . LEU A 1 94 ? 5.700 -12.950 -9.074 1.00 87.38 94 LEU A N 1
ATOM 778 C CA . LEU A 1 94 ? 5.464 -11.633 -9.664 1.00 87.38 94 LEU A CA 1
ATOM 779 C C . LEU A 1 94 ? 6.801 -10.977 -10.034 1.00 87.38 94 LEU A C 1
ATOM 781 O O . LEU A 1 94 ? 7.687 -10.829 -9.193 1.00 87.38 94 LEU A O 1
ATOM 785 N N . THR A 1 95 ? 6.922 -10.556 -11.291 1.00 84.31 95 THR A N 1
ATOM 786 C CA . THR A 1 95 ? 8.073 -9.859 -11.875 1.00 84.31 95 THR A CA 1
ATOM 787 C C . THR A 1 95 ? 7.614 -8.674 -12.732 1.00 84.31 95 THR A C 1
ATOM 789 O O . THR A 1 95 ? 6.423 -8.395 -12.865 1.00 84.31 95 THR A O 1
ATOM 792 N N . TYR A 1 96 ? 8.563 -7.979 -13.362 1.00 74.44 96 TYR A N 1
ATOM 793 C CA . TYR A 1 96 ? 8.286 -6.894 -14.311 1.00 74.44 96 TYR A CA 1
ATOM 794 C C . TYR A 1 96 ? 7.599 -7.352 -15.605 1.00 74.44 96 TYR A C 1
ATOM 796 O O . TYR A 1 96 ? 7.021 -6.526 -16.303 1.00 74.44 96 TYR A O 1
ATOM 804 N N . PHE A 1 97 ? 7.668 -8.644 -15.939 1.00 75.88 97 PHE A N 1
ATOM 805 C CA . PHE A 1 97 ? 7.079 -9.185 -17.168 1.00 75.88 97 PHE A CA 1
ATOM 806 C C . PHE A 1 97 ? 5.596 -9.538 -17.018 1.00 75.88 97 PHE A C 1
ATOM 808 O O . PHE A 1 97 ? 4.941 -9.904 -17.993 1.00 75.88 97 PHE A O 1
ATOM 815 N N . ASN A 1 98 ? 5.045 -9.448 -15.806 1.00 78.50 98 ASN A N 1
ATOM 816 C CA . ASN A 1 98 ? 3.638 -9.726 -15.577 1.00 78.50 98 ASN A CA 1
ATOM 817 C C . ASN A 1 98 ? 2.768 -8.616 -16.181 1.00 78.50 98 ASN A C 1
ATOM 819 O O . ASN A 1 98 ? 2.820 -7.465 -15.762 1.00 78.50 98 ASN A O 1
ATOM 823 N N . VAL A 1 99 ? 1.924 -8.998 -17.141 1.00 74.44 99 VAL A N 1
ATOM 824 C CA . VAL A 1 99 ? 0.998 -8.087 -17.840 1.00 74.44 99 VAL A CA 1
ATOM 825 C C . VAL A 1 99 ? -0.395 -8.032 -17.208 1.00 74.44 99 VAL A C 1
ATOM 827 O O . VAL A 1 99 ? -1.206 -7.187 -17.571 1.00 74.44 99 VAL A O 1
ATOM 830 N N . THR A 1 100 ? -0.695 -8.935 -16.269 1.00 79.62 100 THR A N 1
ATOM 831 C CA . THR A 1 100 ? -1.962 -8.927 -15.523 1.00 79.62 100 THR A CA 1
ATOM 832 C C . THR A 1 100 ? -1.803 -8.089 -14.253 1.00 79.62 100 THR A C 1
ATOM 834 O O . THR A 1 100 ? -0.977 -8.452 -13.411 1.00 79.62 100 THR A O 1
ATOM 837 N N . PRO A 1 101 ? -2.576 -7.000 -14.077 1.00 79.31 101 PRO A N 1
ATOM 838 C CA . PRO A 1 101 ? -2.503 -6.179 -12.872 1.00 79.31 101 PRO A CA 1
ATOM 839 C C . PRO A 1 101 ? -2.911 -6.974 -11.627 1.00 79.31 101 PRO A C 1
ATOM 841 O O . PRO A 1 101 ? -3.983 -7.580 -11.605 1.00 79.31 101 PRO A O 1
ATOM 844 N N . GLN A 1 102 ? -2.093 -6.934 -10.573 1.00 90.25 102 GLN A N 1
ATOM 845 C CA . GLN A 1 102 ? -2.460 -7.491 -9.270 1.00 90.25 102 GLN A CA 1
ATOM 846 C C . GLN A 1 102 ? -2.994 -6.385 -8.358 1.00 90.25 102 GLN A C 1
ATOM 848 O O . GLN A 1 102 ? -2.266 -5.452 -8.008 1.00 90.25 102 GLN A O 1
ATOM 853 N N . LEU A 1 103 ? -4.275 -6.491 -8.000 1.00 92.94 103 LEU A N 1
ATOM 854 C CA . LEU A 1 103 ? -5.028 -5.483 -7.259 1.00 92.94 103 LEU A CA 1
ATOM 855 C C . LEU A 1 103 ? -5.570 -6.067 -5.955 1.00 92.94 103 LEU A C 1
ATOM 857 O O . LEU A 1 103 ? -6.211 -7.114 -5.960 1.00 92.94 103 LEU A O 1
ATOM 861 N N . TYR A 1 104 ? -5.378 -5.340 -4.860 1.00 95.69 104 TYR A N 1
ATOM 862 C CA . TYR A 1 104 ? -5.702 -5.792 -3.512 1.00 95.69 104 TYR A CA 1
ATOM 863 C C . TYR A 1 104 ? -6.564 -4.756 -2.804 1.00 95.69 104 TYR A C 1
ATOM 865 O O . TYR A 1 104 ? -6.137 -3.616 -2.633 1.00 95.69 104 TYR A O 1
ATOM 873 N N . LYS A 1 105 ? -7.768 -5.123 -2.365 1.00 95.69 105 LYS A N 1
ATOM 874 C CA . LYS A 1 105 ? -8.570 -4.265 -1.482 1.00 95.69 105 LYS A CA 1
ATOM 875 C C . LYS A 1 105 ? -8.320 -4.675 -0.044 1.00 95.69 105 LYS A C 1
ATOM 877 O O . LYS A 1 105 ? -8.403 -5.856 0.281 1.00 95.69 105 LYS A O 1
ATOM 882 N N . ALA A 1 106 ? -8.081 -3.706 0.834 1.00 96.31 106 ALA A N 1
ATOM 883 C CA . ALA A 1 106 ? -7.869 -4.014 2.245 1.00 96.31 106 ALA A CA 1
ATOM 884 C C . ALA A 1 106 ? -9.080 -4.733 2.872 1.00 96.31 106 ALA A C 1
ATOM 886 O O . ALA A 1 106 ? -8.901 -5.620 3.695 1.00 96.31 106 ALA A O 1
ATOM 887 N N . THR A 1 107 ? -10.300 -4.434 2.420 1.00 95.56 107 THR A N 1
ATOM 888 C CA . THR A 1 107 ? -11.543 -5.092 2.867 1.00 95.56 107 THR A CA 1
ATOM 889 C C . THR A 1 107 ? -11.686 -6.550 2.426 1.00 95.56 107 THR A C 1
ATOM 891 O O . THR A 1 107 ? -12.514 -7.263 2.979 1.00 95.56 107 THR A O 1
ATOM 894 N N . ASP A 1 108 ? -10.915 -6.992 1.428 1.00 95.75 108 ASP A N 1
ATOM 895 C CA . ASP A 1 108 ? -10.899 -8.395 0.989 1.00 95.75 108 ASP A CA 1
ATOM 896 C C . ASP A 1 108 ? -9.858 -9.210 1.789 1.00 95.75 108 ASP A C 1
ATOM 898 O O . ASP A 1 108 ? -9.870 -10.439 1.768 1.00 95.75 108 ASP A O 1
ATOM 902 N N . ILE A 1 109 ? -8.945 -8.526 2.494 1.00 96.38 109 ILE A N 1
ATOM 903 C CA . ILE A 1 109 ? -7.848 -9.118 3.277 1.00 96.38 109 ILE A CA 1
ATOM 904 C C . ILE A 1 109 ? -8.179 -9.110 4.771 1.00 96.38 109 ILE A C 1
ATOM 906 O O . ILE A 1 109 ? -7.930 -10.089 5.471 1.00 96.38 109 ILE A O 1
ATOM 910 N N . ILE A 1 110 ? -8.722 -7.998 5.259 1.00 95.31 110 ILE A N 1
ATOM 911 C CA . ILE A 1 110 ? -9.132 -7.807 6.646 1.00 95.31 110 ILE A CA 1
ATOM 912 C C . ILE A 1 110 ? -10.635 -8.040 6.711 1.00 95.31 110 ILE A C 1
ATOM 914 O O . ILE A 1 110 ? -11.384 -7.453 5.930 1.00 95.31 110 ILE A O 1
ATOM 918 N N . THR A 1 111 ? -11.079 -8.891 7.636 1.00 89.38 111 THR A N 1
ATOM 919 C CA . THR A 1 111 ? -12.500 -9.231 7.761 1.00 89.38 111 THR A CA 1
ATOM 920 C C . THR A 1 111 ? -13.339 -7.976 8.010 1.00 89.38 111 THR A C 1
ATOM 922 O O . THR A 1 111 ? -12.884 -7.024 8.643 1.00 89.38 111 THR A O 1
ATOM 925 N N . ALA A 1 112 ? -14.595 -7.976 7.557 1.00 83.69 112 ALA A N 1
ATOM 926 C CA . ALA A 1 112 ? -15.494 -6.843 7.779 1.00 83.69 112 ALA A CA 1
ATOM 927 C C . ALA A 1 112 ? -15.726 -6.543 9.274 1.00 83.69 112 ALA A C 1
ATOM 929 O O . ALA A 1 112 ? -15.947 -5.390 9.634 1.00 83.69 112 ALA A O 1
ATOM 930 N N . VAL A 1 113 ? -15.656 -7.569 10.132 1.00 86.00 113 VAL A N 1
ATOM 931 C CA . VAL A 1 113 ? -15.807 -7.436 11.590 1.00 86.00 113 VAL A CA 1
ATOM 932 C C . VAL A 1 113 ? -14.613 -6.694 12.193 1.00 86.00 113 VAL A C 1
ATOM 934 O O . VAL A 1 113 ? -14.798 -5.829 13.046 1.00 86.00 113 VAL A O 1
ATOM 937 N N . ASP A 1 114 ? -13.405 -6.978 11.706 1.00 92.31 114 ASP A N 1
ATOM 938 C CA . ASP A 1 114 ? -12.169 -6.428 12.266 1.00 92.31 114 ASP A CA 1
ATOM 939 C C . ASP A 1 114 ? -11.719 -5.131 11.579 1.00 92.31 114 ASP A C 1
ATOM 941 O O . ASP A 1 114 ? -10.936 -4.370 12.151 1.00 92.31 114 ASP A O 1
ATOM 945 N N . TYR A 1 115 ? -12.200 -4.859 10.358 1.00 94.81 115 TYR A N 1
ATOM 946 C CA . TYR A 1 115 ? -11.712 -3.773 9.503 1.00 94.81 115 TYR A CA 1
ATOM 947 C C . TYR A 1 115 ? -11.698 -2.426 10.226 1.00 94.81 115 TYR A C 1
ATOM 949 O O . TYR A 1 115 ? -10.649 -1.792 10.328 1.00 94.81 115 TYR A O 1
ATOM 957 N N . GLU A 1 116 ? -12.839 -2.023 10.785 1.00 94.25 116 GLU A N 1
ATOM 958 C CA . GLU A 1 116 ? -13.038 -0.705 11.403 1.00 94.25 116 GLU A CA 1
ATOM 959 C C . GLU A 1 116 ? -12.120 -0.456 12.611 1.00 94.25 116 GLU A C 1
ATOM 961 O O . GLU A 1 116 ? -11.784 0.688 12.900 1.00 94.25 116 GLU A O 1
ATOM 966 N N . GLN A 1 117 ? -11.691 -1.508 13.316 1.00 94.12 117 GLN A N 1
ATOM 967 C CA . GLN A 1 117 ? -10.822 -1.397 14.497 1.00 94.12 117 GLN A CA 1
ATOM 968 C C . GLN A 1 117 ? -9.364 -1.778 14.211 1.00 94.12 117 GLN A C 1
ATOM 970 O O . GLN A 1 117 ? -8.511 -1.698 15.105 1.00 94.12 117 GLN A O 1
ATOM 975 N N . SER A 1 118 ? -9.072 -2.180 12.973 1.00 95.62 118 SER A N 1
ATOM 976 C CA . SER A 1 118 ? -7.766 -2.683 12.564 1.00 95.62 118 SER A CA 1
ATOM 977 C C . SER A 1 118 ? -6.667 -1.625 12.690 1.00 95.62 118 SER A C 1
ATOM 979 O O . SER A 1 118 ? -6.891 -0.420 12.538 1.00 95.62 118 SER A O 1
ATOM 981 N N . ALA A 1 119 ? -5.433 -2.087 12.917 1.00 95.94 119 ALA A N 1
ATOM 982 C CA . ALA A 1 119 ? -4.250 -1.226 12.874 1.00 95.94 119 ALA A CA 1
ATOM 983 C C . ALA A 1 119 ? -4.109 -0.519 11.513 1.00 95.94 119 ALA A C 1
ATOM 985 O O . ALA A 1 119 ? -3.633 0.611 11.457 1.00 95.94 119 ALA A O 1
ATOM 986 N N . HIS A 1 120 ? -4.578 -1.162 10.438 1.00 96.50 120 HIS A N 1
ATOM 987 C CA . HIS A 1 120 ? -4.592 -0.610 9.086 1.00 96.50 120 HIS A CA 1
ATOM 988 C C . HIS A 1 120 ? -5.444 0.655 8.986 1.00 96.50 120 HIS A C 1
ATOM 990 O O . HIS A 1 120 ? -4.954 1.686 8.534 1.00 96.50 120 HIS A O 1
ATOM 996 N N . VAL A 1 121 ? -6.695 0.611 9.455 1.00 96.12 121 VAL A N 1
ATOM 997 C CA . VAL A 1 121 ? -7.583 1.785 9.426 1.00 96.12 121 VAL A CA 1
ATOM 998 C C . VAL A 1 121 ? -7.013 2.923 10.265 1.00 96.12 121 VAL A C 1
ATOM 1000 O O . VAL A 1 121 ? -6.905 4.039 9.761 1.00 96.12 121 VAL A O 1
ATOM 1003 N N . LYS A 1 122 ? -6.555 2.636 11.491 1.00 96.50 122 LYS A N 1
ATOM 1004 C CA . LYS A 1 122 ? -5.923 3.645 12.360 1.00 96.50 122 LYS A CA 1
ATOM 1005 C C . LYS 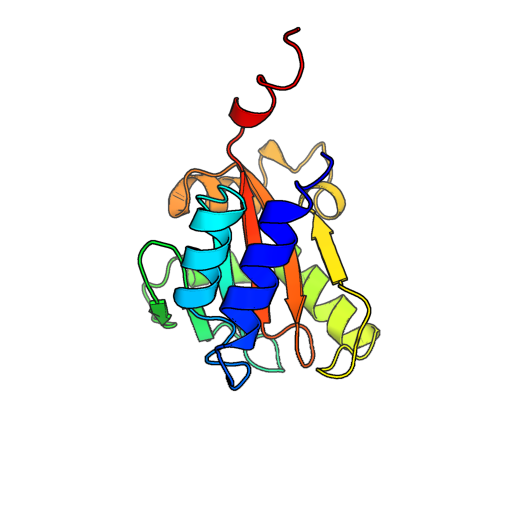A 1 122 ? -4.738 4.316 11.666 1.00 96.50 122 LYS A C 1
ATOM 1007 O O . LYS A 1 122 ? -4.652 5.539 11.621 1.00 96.50 122 LYS A O 1
ATOM 1012 N N . PHE A 1 123 ? -3.872 3.518 11.042 1.00 96.88 123 PHE A N 1
ATOM 1013 C CA . PHE A 1 123 ? -2.722 4.025 10.304 1.00 96.88 123 PHE A CA 1
ATOM 1014 C C . PHE A 1 123 ? -3.121 4.947 9.144 1.00 96.88 123 PHE A C 1
ATOM 1016 O O . PHE A 1 123 ? -2.528 6.017 8.975 1.00 96.88 123 PHE A O 1
ATOM 1023 N N . LEU A 1 124 ? -4.126 4.558 8.350 1.00 95.56 124 LEU A N 1
ATOM 1024 C CA . LEU A 1 124 ? -4.617 5.373 7.238 1.00 95.56 124 LEU A CA 1
ATOM 1025 C C . LEU A 1 124 ? -5.230 6.697 7.711 1.00 95.56 124 LEU A C 1
ATOM 1027 O O . LEU A 1 124 ? -5.000 7.739 7.087 1.00 95.56 124 LEU A O 1
ATOM 1031 N N . GLU A 1 125 ? -5.991 6.673 8.801 1.00 95.38 125 GLU A N 1
ATOM 1032 C CA . GLU A 1 125 ? -6.653 7.860 9.340 1.00 95.38 125 GLU A CA 1
ATOM 1033 C C . GLU A 1 125 ? -5.626 8.855 9.887 1.00 95.38 125 GLU A C 1
ATOM 1035 O O . GLU A 1 125 ? -5.645 10.026 9.502 1.00 95.38 125 GLU A O 1
ATOM 1040 N N . GLU A 1 126 ? -4.666 8.376 10.679 1.00 95.25 126 GLU A N 1
ATOM 1041 C CA . GLU A 1 126 ? -3.619 9.199 11.292 1.00 95.25 126 GLU A CA 1
ATOM 1042 C C . GLU A 1 126 ? -2.676 9.832 10.260 1.00 95.25 126 GLU A C 1
ATOM 1044 O O . GLU A 1 126 ? -2.333 11.012 10.357 1.00 95.25 126 GLU A O 1
ATOM 1049 N N . ASN A 1 127 ? -2.247 9.068 9.252 1.00 93.88 127 ASN A N 1
ATOM 1050 C CA . ASN A 1 127 ? -1.172 9.509 8.358 1.00 93.88 127 ASN A CA 1
ATOM 1051 C C . ASN A 1 127 ? -1.691 10.192 7.092 1.00 93.88 127 ASN A C 1
ATOM 1053 O O . ASN A 1 127 ? -1.049 11.112 6.568 1.00 93.88 127 ASN A O 1
ATOM 1057 N N . PHE A 1 128 ? -2.866 9.774 6.619 1.00 92.31 128 PHE A N 1
ATOM 1058 C CA . PHE A 1 128 ? -3.387 10.140 5.304 1.00 92.31 128 PHE A CA 1
ATOM 1059 C C . PHE A 1 128 ? -4.801 10.729 5.345 1.00 92.31 128 PHE A C 1
ATOM 1061 O O . PHE A 1 128 ? -5.294 11.202 4.312 1.00 92.31 128 PHE A O 1
ATOM 1068 N N . ASN A 1 129 ? -5.458 10.755 6.512 1.00 92.25 129 ASN A N 1
ATOM 1069 C CA . ASN A 1 129 ? -6.868 11.123 6.642 1.00 92.25 129 ASN A CA 1
ATOM 1070 C C . ASN A 1 129 ? -7.728 10.304 5.654 1.00 92.25 129 ASN A C 1
ATOM 1072 O O . ASN A 1 129 ? -8.494 10.847 4.854 1.00 92.25 129 ASN A O 1
ATOM 1076 N N . ALA A 1 130 ? -7.496 8.994 5.604 1.00 93.44 130 ALA A N 1
ATOM 1077 C CA . ALA A 1 130 ? -8.187 8.052 4.731 1.00 93.44 130 ALA A CA 1
ATOM 1078 C C . ALA A 1 130 ? -8.643 6.827 5.526 1.00 93.44 130 ALA A C 1
ATOM 1080 O O . ALA A 1 130 ? -8.179 6.608 6.632 1.00 93.44 130 ALA A O 1
ATOM 1081 N N . HIS A 1 131 ? -9.557 6.041 4.963 1.00 95.12 131 HIS A N 1
ATOM 1082 C CA . HIS A 1 131 ? -10.198 4.925 5.663 1.00 95.12 131 HIS A CA 1
ATOM 1083 C C . HIS A 1 131 ? -10.180 3.628 4.845 1.00 95.12 131 HIS A C 1
ATOM 1085 O O . HIS A 1 131 ? -10.051 2.538 5.393 1.00 95.12 131 HIS A O 1
ATOM 1091 N N . TYR A 1 132 ? -10.270 3.728 3.517 1.00 94.69 132 TYR A N 1
ATOM 1092 C CA . TYR A 1 132 ? -10.166 2.590 2.607 1.00 94.69 132 TYR A CA 1
ATOM 1093 C C . TYR A 1 132 ? -8.887 2.669 1.789 1.00 94.69 132 TYR A C 1
ATOM 1095 O O . TYR A 1 132 ? -8.483 3.766 1.394 1.00 94.69 132 TYR A O 1
ATOM 1103 N N . SER A 1 133 ? -8.297 1.513 1.485 1.00 95.19 133 SER A N 1
ATOM 1104 C CA . SER A 1 133 ? -7.190 1.409 0.538 1.00 95.19 133 SER A CA 1
ATOM 1105 C C . SER A 1 133 ? -7.398 0.298 -0.484 1.00 95.19 133 SER A C 1
ATOM 1107 O O . SER A 1 133 ? -7.960 -0.765 -0.199 1.00 95.19 133 SER A O 1
ATOM 1109 N N . MET A 1 134 ? -6.891 0.560 -1.682 1.00 95.06 134 MET A N 1
ATOM 1110 C CA . MET A 1 134 ? -6.757 -0.403 -2.759 1.00 95.06 134 MET A CA 1
ATOM 1111 C C . MET A 1 134 ? -5.340 -0.303 -3.318 1.00 95.06 134 MET A C 1
ATOM 1113 O O . MET A 1 134 ? -4.918 0.784 -3.698 1.00 95.06 134 MET A O 1
ATOM 1117 N N . THR A 1 135 ? -4.613 -1.411 -3.370 1.00 95.38 135 THR A N 1
ATOM 1118 C CA . THR A 1 135 ? -3.186 -1.427 -3.693 1.00 95.38 135 THR A CA 1
ATOM 1119 C C . THR A 1 135 ? -2.930 -2.199 -4.979 1.00 95.38 135 THR A C 1
ATOM 1121 O O . THR A 1 135 ? -3.357 -3.343 -5.118 1.00 95.38 135 THR A O 1
ATOM 1124 N N . LEU A 1 136 ? -2.230 -1.567 -5.918 1.00 92.88 136 LEU A N 1
ATOM 1125 C CA . LEU A 1 136 ? -1.633 -2.210 -7.084 1.00 92.88 136 LEU A CA 1
ATOM 1126 C C . 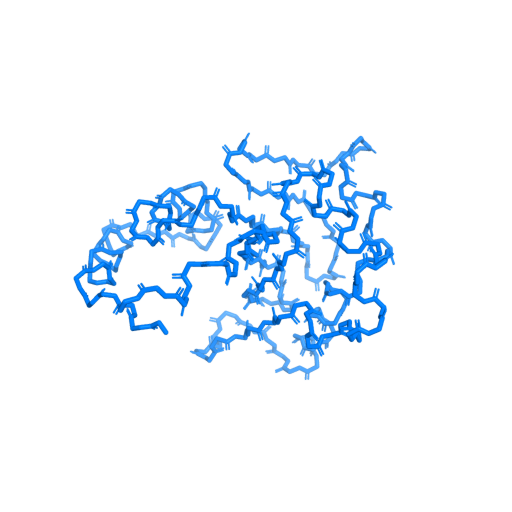LEU A 1 136 ? -0.196 -2.620 -6.765 1.00 92.88 136 LEU A C 1
ATOM 1128 O O . LEU A 1 136 ? 0.588 -1.802 -6.285 1.00 92.88 136 LEU A O 1
ATOM 1132 N N . ALA A 1 137 ? 0.150 -3.867 -7.065 1.00 91.94 137 ALA A N 1
ATOM 1133 C CA . ALA A 1 137 ? 1.476 -4.425 -6.832 1.00 91.94 137 ALA A CA 1
ATOM 1134 C C . ALA A 1 137 ? 2.278 -4.551 -8.135 1.00 91.94 137 ALA A C 1
ATOM 1136 O O . ALA A 1 137 ? 1.774 -5.073 -9.130 1.00 91.94 137 ALA A O 1
ATOM 1137 N N . PHE A 1 138 ? 3.541 -4.118 -8.109 1.00 87.75 138 PHE A N 1
ATOM 1138 C CA . PHE A 1 138 ? 4.449 -4.137 -9.256 1.00 87.75 138 PHE A CA 1
ATOM 1139 C C . PHE A 1 138 ? 5.857 -4.614 -8.885 1.00 87.75 138 PHE A C 1
ATOM 1141 O O . PHE A 1 138 ? 6.331 -4.447 -7.758 1.00 87.75 138 PHE A O 1
ATOM 1148 N N . GLY A 1 139 ? 6.558 -5.140 -9.893 1.00 82.62 139 GLY A N 1
ATOM 1149 C CA . GLY A 1 139 ? 7.959 -5.536 -9.788 1.00 82.62 139 GLY A CA 1
ATOM 1150 C C . GLY A 1 139 ? 8.177 -6.843 -9.022 1.00 82.62 139 GLY A C 1
ATOM 1151 O O . GLY A 1 139 ? 7.234 -7.462 -8.529 1.00 82.62 139 GLY A O 1
ATOM 1152 N N . ILE A 1 140 ? 9.443 -7.268 -8.938 1.00 84.75 140 ILE A N 1
ATOM 1153 C CA . ILE A 1 140 ? 9.829 -8.518 -8.266 1.00 84.75 140 ILE A CA 1
ATOM 1154 C C . ILE A 1 140 ? 9.286 -8.540 -6.834 1.00 84.75 140 ILE A C 1
ATOM 1156 O O . ILE A 1 140 ? 9.611 -7.664 -6.034 1.00 84.75 140 ILE A O 1
ATOM 1160 N N . ASN A 1 141 ? 8.472 -9.544 -6.510 1.00 91.06 141 ASN A N 1
ATOM 1161 C CA . ASN A 1 141 ? 7.883 -9.726 -5.178 1.00 91.06 141 ASN A CA 1
ATOM 1162 C C . ASN A 1 141 ? 7.074 -8.512 -4.674 1.00 91.06 141 ASN A C 1
ATOM 1164 O O . ASN A 1 141 ? 7.005 -8.278 -3.468 1.00 91.06 141 ASN A O 1
ATOM 1168 N N . ALA A 1 142 ? 6.467 -7.735 -5.581 1.00 91.44 142 ALA A N 1
ATOM 1169 C CA . ALA A 1 142 ? 5.673 -6.550 -5.241 1.00 91.44 142 ALA A CA 1
ATOM 1170 C C . ALA A 1 142 ? 6.453 -5.483 -4.452 1.00 91.44 142 ALA A C 1
ATOM 1172 O O . ALA A 1 142 ? 5.914 -4.856 -3.534 1.00 91.44 142 ALA A O 1
ATOM 1173 N N . TYR A 1 143 ? 7.732 -5.281 -4.783 1.00 88.88 143 TYR A N 1
ATOM 1174 C CA . TYR A 1 143 ? 8.559 -4.284 -4.103 1.00 88.88 143 TYR A CA 1
ATOM 1175 C C . TYR A 1 143 ? 8.116 -2.835 -4.380 1.00 88.88 143 TYR A C 1
ATOM 1177 O O . TYR A 1 143 ? 8.510 -1.930 -3.650 1.00 88.88 143 TYR A O 1
ATOM 1185 N N . ILE A 1 144 ? 7.283 -2.610 -5.403 1.00 90.44 144 ILE A N 1
ATOM 1186 C CA . ILE A 1 144 ? 6.590 -1.341 -5.637 1.00 90.44 144 ILE A CA 1
ATOM 1187 C C . ILE A 1 144 ? 5.098 -1.563 -5.408 1.00 90.44 144 ILE A C 1
ATOM 1189 O O . ILE A 1 144 ? 4.489 -2.433 -6.033 1.00 90.44 144 ILE A O 1
ATOM 1193 N N . GLN A 1 145 ? 4.497 -0.759 -4.537 1.00 93.56 145 GLN A N 1
ATOM 1194 C CA . GLN A 1 145 ? 3.071 -0.833 -4.233 1.00 93.56 145 GLN A CA 1
ATOM 1195 C C . GLN A 1 145 ? 2.429 0.544 -4.351 1.00 93.56 145 GLN A C 1
ATOM 1197 O O . GLN A 1 145 ? 2.787 1.460 -3.617 1.00 93.56 145 GLN A O 1
ATOM 1202 N N . VAL A 1 146 ? 1.459 0.692 -5.251 1.00 92.31 146 VAL A N 1
ATOM 1203 C CA . VAL A 1 146 ? 0.699 1.936 -5.431 1.00 92.31 146 VAL A CA 1
ATOM 1204 C C . VAL A 1 146 ? -0.648 1.789 -4.740 1.00 92.31 146 VAL A C 1
ATOM 1206 O O . VAL A 1 146 ? -1.513 1.053 -5.205 1.00 92.31 146 VAL A O 1
ATOM 1209 N N . SER A 1 147 ? -0.823 2.477 -3.618 1.00 94.19 147 SER A N 1
ATOM 1210 C CA . SER A 1 147 ? -2.040 2.443 -2.811 1.00 94.19 147 SER A CA 1
ATOM 1211 C C . SER A 1 147 ? -2.908 3.666 -3.076 1.00 94.19 147 SER A C 1
ATOM 1213 O O . SER A 1 147 ? -2.496 4.794 -2.816 1.00 94.19 147 SER A O 1
ATOM 1215 N N . PHE A 1 148 ? -4.129 3.437 -3.545 1.00 91.94 148 PHE A N 1
ATOM 1216 C CA . PHE A 1 148 ? -5.178 4.440 -3.692 1.00 91.94 148 PHE A CA 1
ATOM 1217 C C . PHE A 1 148 ? -6.025 4.470 -2.432 1.00 91.94 148 PHE A C 1
ATOM 1219 O O . PHE A 1 148 ? -6.533 3.434 -1.997 1.00 91.94 148 PHE A O 1
ATOM 1226 N N . LEU A 1 149 ? -6.182 5.653 -1.852 1.00 92.56 149 LEU A N 1
ATOM 1227 C CA . LEU A 1 149 ? -6.824 5.847 -0.564 1.00 92.56 149 LEU A CA 1
ATOM 1228 C C . LEU A 1 149 ? -8.137 6.618 -0.718 1.00 92.56 149 LEU A C 1
ATOM 1230 O O . LEU A 1 149 ? -8.254 7.539 -1.527 1.00 92.56 149 LEU A O 1
ATOM 1234 N N . LYS A 1 150 ? -9.134 6.266 0.094 1.00 91.50 150 LYS A N 1
ATOM 1235 C CA . LYS A 1 150 ? -10.460 6.899 0.084 1.00 91.50 150 LYS A CA 1
ATOM 1236 C C . LYS A 1 150 ? -10.930 7.187 1.508 1.00 91.50 150 LYS A C 1
ATOM 1238 O O . LYS A 1 150 ? -10.710 6.390 2.415 1.00 91.50 150 LYS A O 1
ATOM 1243 N N . THR A 1 151 ? -11.594 8.322 1.711 1.00 91.50 151 THR A N 1
ATOM 1244 C CA . THR A 1 151 ? -12.230 8.675 2.992 1.00 91.50 151 THR A CA 1
ATOM 1245 C C . THR A 1 151 ? -13.523 7.886 3.211 1.00 91.50 151 THR A C 1
ATOM 1247 O O . THR A 1 151 ? -14.164 7.437 2.257 1.00 91.50 151 THR A O 1
ATOM 1250 N N . LYS A 1 152 ? -13.969 7.774 4.468 1.00 87.38 152 LYS A N 1
ATOM 1251 C CA . LYS A 1 152 ? -15.240 7.117 4.818 1.00 87.38 152 LYS A CA 1
ATOM 1252 C C . LYS A 1 152 ? -16.458 7.802 4.173 1.00 87.38 152 LYS A C 1
ATOM 1254 O O . LYS A 1 152 ? -17.378 7.150 3.685 1.00 87.38 152 LYS A O 1
ATOM 1259 N N . SER A 1 153 ? -16.429 9.132 4.084 1.00 77.25 153 SER A N 1
ATOM 1260 C CA . SER A 1 153 ? -17.536 9.975 3.602 1.00 77.25 153 SER A CA 1
ATOM 1261 C C . SER A 1 153 ? -17.815 9.868 2.097 1.00 77.25 153 SER A C 1
ATOM 1263 O O . SER A 1 153 ? -18.907 10.209 1.642 1.00 77.25 153 SER A O 1
ATOM 1265 N N . ALA A 1 154 ? -16.865 9.371 1.304 1.00 58.06 154 ALA A N 1
ATOM 1266 C CA . ALA A 1 154 ? -16.988 9.313 -0.152 1.00 58.06 154 ALA A CA 1
ATOM 1267 C C . ALA A 1 154 ? -17.903 8.174 -0.670 1.00 58.06 154 ALA A C 1
ATOM 1269 O O . ALA A 1 154 ? -17.996 7.963 -1.880 1.00 58.06 154 ALA A O 1
ATOM 1270 N N . ASN A 1 155 ? -18.605 7.447 0.210 1.00 47.06 155 ASN A N 1
ATOM 1271 C CA . ASN A 1 155 ? -19.698 6.536 -0.166 1.00 47.06 155 ASN A CA 1
ATOM 1272 C C . ASN A 1 155 ? -21.077 7.221 -0.262 1.00 47.06 155 ASN A C 1
ATOM 1274 O O . ASN A 1 155 ? -22.020 6.593 -0.726 1.00 47.06 155 ASN A O 1
ATOM 1278 N N . LYS A 1 156 ? -21.216 8.506 0.106 1.00 40.09 156 LYS A N 1
ATOM 1279 C CA . LYS A 1 156 ? -22.511 9.221 0.045 1.00 40.09 156 LYS A CA 1
ATOM 1280 C C . LYS A 1 156 ? -22.851 9.869 -1.308 1.00 40.09 156 LYS A C 1
ATOM 1282 O O . LYS A 1 156 ? -23.930 10.432 -1.437 1.00 40.09 156 LYS A O 1
ATOM 1287 N N . LYS A 1 157 ? -21.973 9.812 -2.319 1.00 39.44 1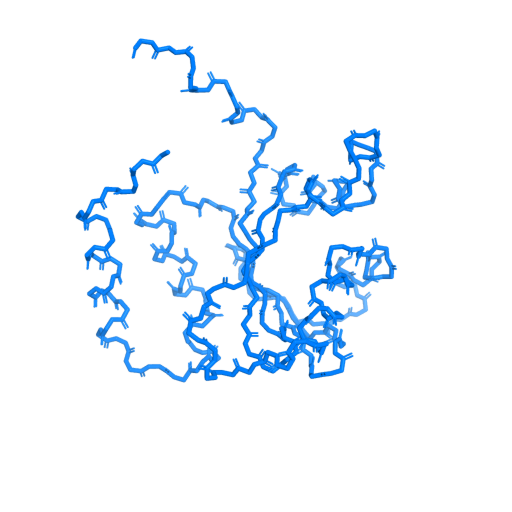57 LYS A N 1
ATOM 1288 C CA . LYS A 1 157 ? -22.199 10.467 -3.629 1.00 39.44 157 LYS A CA 1
ATOM 1289 C C . LYS A 1 157 ? -22.728 9.553 -4.750 1.00 39.44 157 LYS A C 1
ATOM 1291 O O . LYS A 1 157 ? -22.827 10.018 -5.875 1.00 39.44 157 LYS A O 1
ATOM 1296 N N . SER A 1 158 ? -23.088 8.291 -4.484 1.00 38.78 158 SER A N 1
ATOM 1297 C CA . SER A 1 158 ? -23.665 7.394 -5.512 1.00 38.78 158 SER A CA 1
ATOM 1298 C C . SER A 1 158 ? -25.149 7.059 -5.320 1.00 38.78 15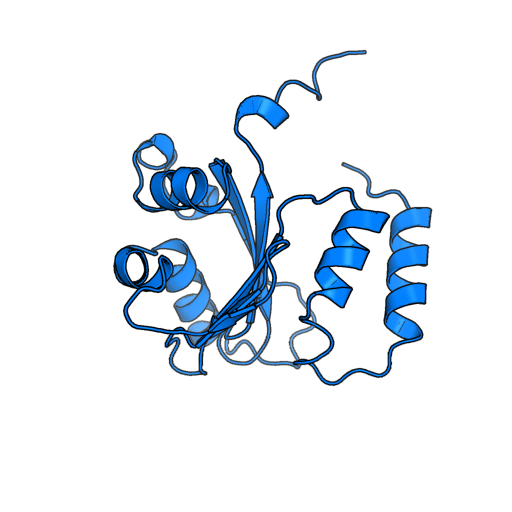8 SER A C 1
ATOM 1300 O O . SER A 1 158 ? -25.649 6.135 -5.953 1.00 38.78 158 SER A O 1
ATOM 1302 N N . THR A 1 159 ? -25.859 7.792 -4.464 1.00 39.16 159 THR A N 1
ATOM 1303 C CA . THR A 1 159 ? -27.325 7.748 -4.362 1.00 39.16 159 THR A CA 1
ATOM 1304 C C . THR A 1 159 ? -27.841 9.178 -4.463 1.00 39.16 159 THR A C 1
ATOM 1306 O O . THR A 1 159 ? -28.039 9.845 -3.450 1.00 39.16 159 THR A O 1
ATOM 1309 N N . GLY A 1 160 ? -27.958 9.687 -5.686 1.00 37.47 160 GLY A N 1
ATOM 1310 C CA . GLY A 1 160 ? -28.426 11.046 -5.930 1.00 37.47 160 GLY A CA 1
ATOM 1311 C C . GLY A 1 160 ? -28.485 11.371 -7.416 1.00 37.47 160 GLY A C 1
ATOM 1312 O O . GLY A 1 160 ? -27.495 11.861 -7.953 1.00 37.47 160 GLY A O 1
ATOM 1313 N N . ASN A 1 161 ? -29.676 11.124 -7.974 1.00 32.66 161 ASN A N 1
ATOM 1314 C CA . ASN A 1 161 ? -30.215 11.435 -9.307 1.00 32.66 161 ASN A CA 1
ATOM 1315 C C . ASN A 1 161 ? -29.755 10.577 -10.488 1.00 32.66 161 ASN A C 1
ATOM 1317 O O . ASN A 1 161 ? -28.626 10.765 -10.985 1.00 32.66 161 ASN A O 1
#

pLDDT: mean 81.42, std 16.77, range [32.66, 96.88]

Radius of gyration: 16.02 Å; chains: 1; bounding box: 45×33×38 Å